Protein AF-A0A948WRV9-F1 (afdb_monomer_lite)

Radius of gyration: 15.18 Å; chains: 1; bounding box: 43×25×25 Å

InterPro domains:
  IPR001383 Large ribosomal sub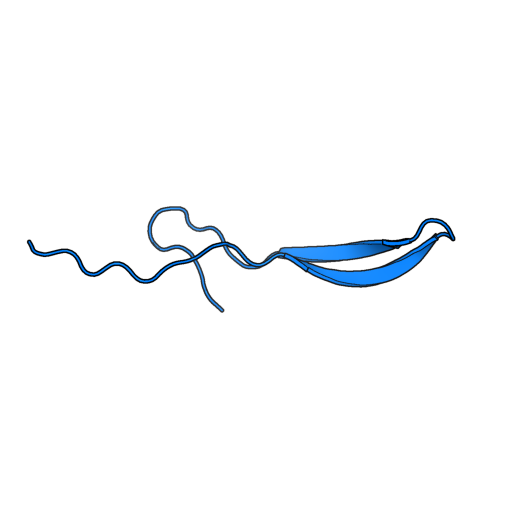unit protein bL28, bacteria [TIGR00009] (1-39)
  IPR026569 Large ribosomal subunit protein bL28 [PF00830] (3-39)
  IPR034704 Large ribosomal subunit protein bL28/bL31-like superfamily [SSF143800] (3-38)
  IPR037147 Large ribosomal subunit protein bL28 superfamily [G3DSA:2.30.170.40] (2-39)
  IPR050096 Bacterial ribosomal protein bL28 [PTHR39080] (1-39)

Secondary structure (DSSP, 8-state):
----TTT----EEEEEE-TT--EEEEEE-------PPP-

Structure (mmCIF, N/CA/C/O backbone):
data_AF-A0A948WRV9-F1
#
_entry.id   AF-A0A948WRV9-F1
#
loop_
_atom_site.group_PDB
_atom_site.id
_atom_site.type_symbol
_atom_site.label_atom_id
_atom_site.label_alt_id
_atom_site.label_comp_id
_atom_site.label_asym_id
_atom_site.label_entity_id
_atom_site.label_seq_id
_atom_site.pdbx_PDB_ins_code
_atom_site.Cartn_x
_atom_site.Cartn_y
_atom_site.Cartn_z
_atom_site.occupancy
_atom_site.B_iso_or_equiv
_atom_site.auth_seq_id
_atom_site.auth_comp_id
_atom_site.auth_asym_id
_atom_site.auth_atom_id
_atom_site.pdbx_PDB_model_num
ATOM 1 N N . MET A 1 1 ? -5.125 -9.830 9.641 1.00 63.66 1 MET A N 1
ATOM 2 C CA . MET A 1 1 ? -4.228 -9.043 8.760 1.00 63.66 1 MET A CA 1
ATOM 3 C C . MET A 1 1 ? -4.848 -7.668 8.557 1.00 63.66 1 MET A C 1
ATOM 5 O O . MET A 1 1 ? -6.046 -7.626 8.319 1.00 63.66 1 MET A O 1
ATOM 9 N N . ALA A 1 2 ? -4.107 -6.565 8.706 1.00 70.56 2 ALA A N 1
ATOM 10 C CA . ALA A 1 2 ? -4.699 -5.226 8.610 1.00 70.56 2 ALA A CA 1
ATOM 11 C C . ALA A 1 2 ? -5.200 -4.957 7.179 1.00 70.56 2 ALA A C 1
ATOM 13 O O . ALA A 1 2 ? -4.395 -4.820 6.257 1.00 70.56 2 ALA A O 1
ATOM 14 N N . LYS A 1 3 ? -6.525 -4.921 7.005 1.00 84.81 3 LYS A N 1
ATOM 15 C CA . LYS A 1 3 ? -7.204 -4.532 5.766 1.00 84.81 3 LYS A CA 1
ATOM 16 C C . LYS A 1 3 ? -7.830 -3.156 5.976 1.00 84.81 3 LYS A C 1
ATOM 18 O O . LYS A 1 3 ? -8.375 -2.872 7.037 1.00 84.81 3 LYS A O 1
ATOM 23 N N . CYS A 1 4 ? -7.712 -2.288 4.982 1.00 88.56 4 CYS A N 1
ATOM 24 C CA . CYS A 1 4 ? -8.346 -0.974 4.983 1.00 88.56 4 CYS A CA 1
ATOM 25 C C . CYS A 1 4 ? -9.865 -1.131 4.815 1.00 88.56 4 CYS A C 1
ATOM 27 O O . CYS A 1 4 ? -10.296 -1.624 3.776 1.00 88.56 4 CYS A O 1
ATOM 29 N N . ASN A 1 5 ? -10.674 -0.686 5.780 1.00 86.56 5 ASN A N 1
ATOM 30 C CA . ASN A 1 5 ? -12.141 -0.763 5.666 1.00 86.56 5 ASN A CA 1
ATOM 31 C C . ASN A 1 5 ? -12.703 0.176 4.584 1.00 86.56 5 ASN A C 1
ATOM 33 O O . ASN A 1 5 ? -13.686 -0.158 3.944 1.0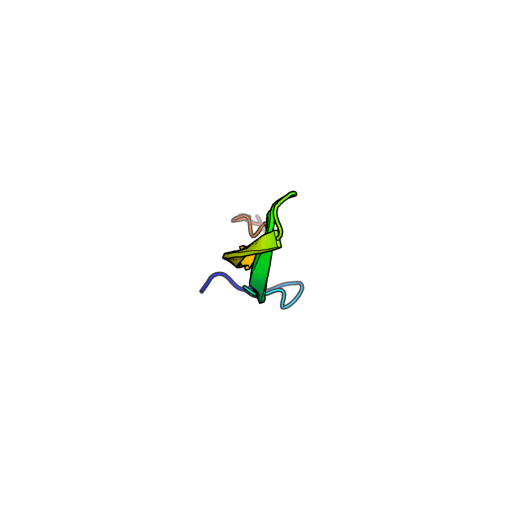0 86.56 5 ASN A O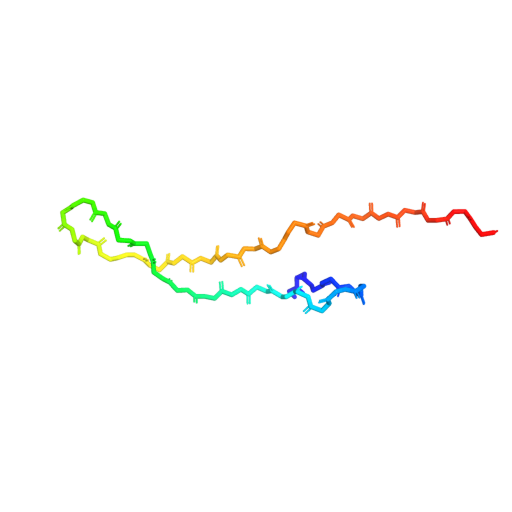 1
ATOM 37 N N . CYS A 1 6 ? -12.055 1.320 4.344 1.00 88.00 6 CYS A N 1
ATOM 38 C CA . CYS A 1 6 ? -12.468 2.285 3.317 1.00 88.00 6 CYS A CA 1
ATOM 39 C C . CYS A 1 6 ? -12.122 1.814 1.892 1.00 88.00 6 CYS A C 1
ATOM 41 O O . CYS A 1 6 ? -12.916 1.930 0.971 1.00 88.00 6 CYS A O 1
ATOM 43 N N . CYS A 1 7 ? -10.923 1.263 1.712 1.00 89.56 7 CYS A N 1
ATOM 44 C CA . CYS A 1 7 ? -10.316 1.048 0.401 1.00 89.56 7 CYS A CA 1
ATOM 45 C C . CYS A 1 7 ? -10.042 -0.422 0.065 1.00 89.56 7 CYS A C 1
ATOM 47 O O . CYS A 1 7 ? -9.452 -0.719 -0.969 1.00 89.56 7 CYS A O 1
ATOM 49 N N . GLY A 1 8 ? -10.366 -1.354 0.965 1.00 87.69 8 GLY A N 1
ATOM 50 C CA . GLY A 1 8 ? -10.169 -2.793 0.780 1.00 87.69 8 GLY A CA 1
ATOM 51 C C . GLY A 1 8 ? -8.710 -3.259 0.693 1.00 87.69 8 GLY A C 1
ATOM 52 O O . GLY A 1 8 ? -8.472 -4.465 0.647 1.00 87.69 8 GLY A O 1
ATOM 53 N N . LYS A 1 9 ? -7.729 -2.345 0.696 1.00 89.75 9 LYS A N 1
ATOM 54 C CA . LYS A 1 9 ? -6.299 -2.661 0.573 1.00 89.75 9 LYS A CA 1
ATOM 55 C C . LYS A 1 9 ? -5.865 -3.619 1.681 1.00 89.75 9 LYS A C 1
ATOM 57 O O . LYS A 1 9 ? -6.004 -3.303 2.864 1.00 89.75 9 LYS A O 1
ATOM 62 N N . GLY A 1 10 ? -5.355 -4.777 1.277 1.00 89.56 10 GLY A N 1
ATOM 63 C CA . GLY A 1 10 ? -4.791 -5.805 2.145 1.00 89.56 10 GLY A CA 1
ATOM 64 C C . GLY A 1 10 ? -3.280 -5.914 1.978 1.00 89.56 10 GLY A C 1
ATOM 65 O O . GLY A 1 10 ? -2.649 -5.098 1.310 1.00 89.56 10 GLY A O 1
ATOM 66 N N . VAL A 1 11 ? -2.706 -6.926 2.615 1.00 91.88 11 VAL A N 1
ATOM 67 C CA . VAL A 1 11 ? -1.290 -7.258 2.469 1.00 91.88 11 VAL A CA 1
ATOM 68 C C . VAL A 1 11 ? -1.073 -8.013 1.161 1.00 91.88 11 VAL A C 1
ATOM 70 O O . VAL A 1 11 ? -1.797 -8.967 0.884 1.00 91.88 11 VAL A O 1
ATOM 73 N N . SER A 1 12 ? -0.053 -7.611 0.406 1.00 90.75 12 SER A N 1
ATOM 74 C CA . SER A 1 12 ? 0.372 -8.293 -0.820 1.00 90.75 12 SER A CA 1
ATOM 75 C C . SER A 1 12 ? 1.735 -8.952 -0.623 1.00 90.75 12 SER A C 1
ATOM 77 O O . SER A 1 12 ? 2.590 -8.430 0.096 1.00 90.75 12 SER A O 1
ATOM 79 N N . PHE A 1 13 ? 1.947 -10.089 -1.281 1.00 92.88 13 PHE A N 1
ATOM 80 C CA . PHE A 1 13 ? 3.190 -10.858 -1.225 1.00 92.88 13 PHE A CA 1
ATOM 81 C C . PHE A 1 13 ? 3.954 -10.760 -2.539 1.00 92.88 13 PHE A C 1
ATOM 83 O O . PHE A 1 13 ? 3.347 -10.682 -3.606 1.00 92.88 13 PHE A O 1
ATOM 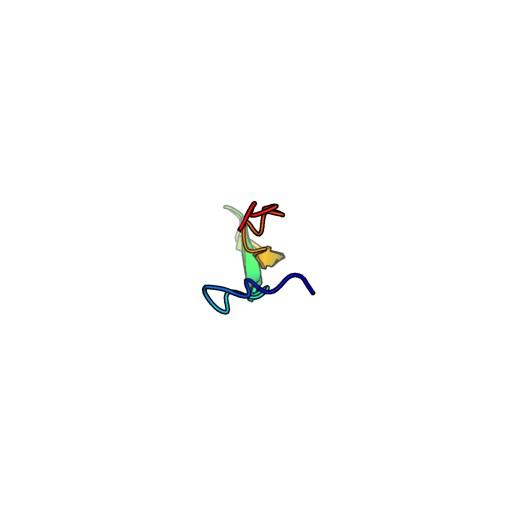90 N N . GLY A 1 14 ? 5.280 -10.806 -2.464 1.00 93.50 14 GLY A N 1
ATOM 91 C CA . GLY A 1 14 ? 6.140 -10.993 -3.628 1.00 93.50 14 GLY A CA 1
ATOM 92 C C . GLY A 1 14 ? 7.606 -11.015 -3.239 1.00 93.50 14 GLY A C 1
ATOM 93 O O . GLY A 1 14 ? 7.952 -11.472 -2.151 1.00 93.50 14 GLY A O 1
ATOM 94 N N . ILE A 1 15 ? 8.474 -10.564 -4.142 1.00 95.44 15 ILE A N 1
ATOM 95 C CA . ILE A 1 15 ? 9.920 -10.745 -4.016 1.00 95.44 15 ILE A CA 1
ATOM 96 C C . ILE A 1 15 ? 10.667 -9.418 -4.086 1.00 95.44 15 ILE A C 1
ATOM 98 O O . ILE A 1 15 ? 10.308 -8.513 -4.838 1.00 95.44 15 ILE A O 1
ATOM 102 N N . GLN A 1 16 ? 11.736 -9.320 -3.308 1.00 94.00 16 GLN A N 1
ATOM 103 C CA . GLN A 1 16 ? 12.750 -8.291 -3.454 1.00 94.00 16 GLN A CA 1
ATOM 104 C C . GLN A 1 16 ? 13.917 -8.877 -4.245 1.00 94.00 16 GLN A C 1
ATOM 106 O O . GLN A 1 16 ? 14.430 -9.942 -3.903 1.00 94.00 16 GLN A O 1
ATOM 111 N N . VAL A 1 17 ? 14.322 -8.180 -5.303 1.00 95.12 17 VAL A N 1
ATOM 112 C CA . VAL A 1 17 ? 15.451 -8.561 -6.157 1.00 95.12 17 VAL A CA 1
ATOM 113 C C . VAL A 1 17 ? 16.591 -7.584 -5.887 1.00 95.12 17 VAL A C 1
ATOM 115 O O . VAL A 1 17 ? 16.403 -6.373 -6.004 1.00 95.12 17 VAL A O 1
ATOM 118 N N . SER A 1 18 ? 17.749 -8.090 -5.462 1.00 93.88 18 SER A N 1
ATOM 119 C CA . SER A 1 18 ? 18.955 -7.271 -5.296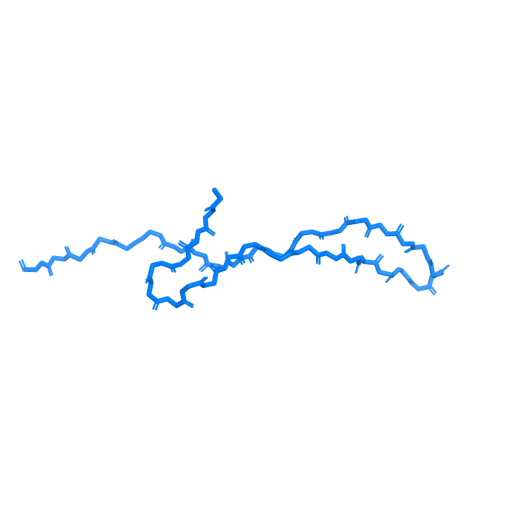 1.00 93.88 18 SER A CA 1
ATOM 120 C C . SER A 1 18 ? 19.635 -6.993 -6.639 1.00 93.88 18 SER A C 1
ATOM 122 O O . SER A 1 18 ? 19.357 -7.651 -7.640 1.00 93.88 18 SER A O 1
ATOM 124 N N . HIS A 1 19 ? 20.604 -6.077 -6.636 1.00 95.75 19 HIS A N 1
ATOM 125 C CA . HIS A 1 19 ? 21.460 -5.801 -7.794 1.00 95.75 19 HIS A CA 1
ATOM 126 C C . HIS A 1 19 ? 22.146 -7.066 -8.358 1.00 95.75 19 HIS A C 1
ATOM 128 O O . HIS A 1 19 ? 22.273 -7.220 -9.565 1.00 95.75 19 HIS A O 1
ATOM 134 N N . SER A 1 20 ? 22.509 -8.017 -7.490 1.00 96.75 20 SER A N 1
ATOM 135 C CA . SER A 1 20 ? 23.094 -9.316 -7.850 1.00 96.75 20 SER A CA 1
ATOM 136 C C . SER A 1 20 ? 22.066 -10.418 -8.159 1.00 96.75 20 SER A C 1
ATOM 138 O O . SER A 1 20 ? 22.405 -11.597 -8.128 1.00 96.75 20 SER A O 1
ATOM 140 N N . HIS A 1 21 ? 20.800 -10.069 -8.411 1.00 93.12 21 HIS A N 1
ATOM 141 C CA . HIS A 1 21 ? 19.695 -11.010 -8.644 1.00 93.12 21 HIS A CA 1
ATOM 142 C C . HIS A 1 21 ? 19.387 -11.978 -7.487 1.00 93.12 21 HIS A C 1
ATOM 144 O O . HIS A 1 21 ? 18.701 -12.988 -7.676 1.00 93.12 21 HIS A O 1
ATOM 150 N N . ARG A 1 22 ? 19.797 -11.657 -6.255 1.00 94.38 22 ARG A N 1
ATOM 151 C CA . ARG A 1 22 ? 19.373 -12.424 -5.079 1.00 94.38 22 ARG A CA 1
ATOM 152 C C . ARG A 1 22 ? 17.901 -12.133 -4.800 1.00 94.38 22 ARG A C 1
ATOM 154 O O . ARG A 1 22 ? 17.519 -10.976 -4.626 1.00 94.38 22 ARG A O 1
ATOM 161 N N . ARG A 1 23 ? 17.087 -13.188 -4.750 1.00 95.75 23 ARG A N 1
ATOM 162 C CA . ARG A 1 23 ? 15.646 -13.105 -4.479 1.00 95.75 23 ARG A CA 1
ATOM 163 C C . ARG A 1 23 ? 15.376 -13.402 -3.008 1.00 95.75 23 ARG A C 1
ATOM 165 O O . ARG A 1 23 ? 15.825 -14.425 -2.497 1.00 95.75 23 ARG A O 1
ATOM 172 N N . SER A 1 24 ? 14.636 -12.527 -2.337 1.00 95.31 24 SER A N 1
ATOM 173 C CA . SER A 1 24 ? 14.099 -12.774 -0.996 1.00 95.31 24 SER A CA 1
ATOM 174 C C . SER A 1 24 ? 12.605 -12.469 -0.952 1.00 95.31 24 SER A C 1
ATOM 176 O O . SER A 1 24 ? 12.126 -11.569 -1.643 1.00 95.31 24 SER A O 1
ATOM 178 N N . ASN A 1 25 ? 11.853 -13.225 -0.150 1.00 95.38 25 ASN A N 1
ATOM 179 C CA . ASN A 1 25 ? 10.425 -12.971 0.021 1.00 95.38 25 ASN A CA 1
ATOM 180 C C . ASN A 1 25 ? 10.214 -11.647 0.760 1.00 95.38 25 ASN A C 1
ATOM 182 O O . ASN A 1 25 ? 10.874 -11.362 1.762 1.00 95.38 25 ASN A O 1
ATOM 186 N N . ARG A 1 26 ? 9.264 -10.850 0.276 1.00 94.12 26 ARG A N 1
ATOM 187 C CA . ARG A 1 26 ? 8.861 -9.581 0.875 1.00 94.12 26 ARG A CA 1
ATOM 188 C C . ARG A 1 26 ? 7.344 -9.484 0.943 1.00 94.12 26 ARG A C 1
ATOM 190 O O . ARG A 1 26 ? 6.609 -9.974 0.090 1.00 94.12 26 ARG A O 1
ATOM 197 N N . THR A 1 27 ? 6.898 -8.764 1.959 1.00 92.94 27 THR A N 1
ATOM 198 C CA . THR A 1 27 ? 5.497 -8.441 2.189 1.00 92.94 27 THR A CA 1
ATOM 199 C C . THR A 1 27 ? 5.286 -6.934 2.039 1.00 92.94 27 THR A C 1
ATOM 201 O O . THR A 1 27 ? 5.958 -6.148 2.713 1.00 92.94 27 THR A O 1
ATOM 204 N N . TRP A 1 28 ? 4.341 -6.513 1.195 1.00 91.44 28 TRP A N 1
ATOM 205 C CA . TRP A 1 28 ? 3.906 -5.118 1.081 1.00 91.44 28 TRP A CA 1
ATOM 206 C C . TRP A 1 28 ? 2.683 -4.889 1.961 1.00 91.44 28 TRP A C 1
ATOM 208 O O . TRP A 1 28 ? 1.597 -5.412 1.709 1.00 91.44 28 TRP A O 1
ATOM 218 N N . LYS A 1 29 ? 2.879 -4.113 3.029 1.00 91.06 29 LYS A N 1
ATOM 219 C CA . LYS A 1 29 ? 1.817 -3.753 3.968 1.00 91.06 29 LYS A CA 1
ATOM 220 C C . LYS A 1 29 ? 1.148 -2.446 3.523 1.00 91.06 29 LYS A C 1
ATOM 222 O O . LYS A 1 29 ? 1.862 -1.497 3.198 1.00 91.06 29 LYS A O 1
ATOM 227 N N . PRO A 1 30 ? -0.192 -2.356 3.542 1.00 90.38 30 PRO A N 1
ATOM 228 C CA . PRO A 1 30 ? -0.879 -1.088 3.344 1.00 90.38 30 PRO A CA 1
ATOM 229 C C . PRO A 1 30 ? -0.637 -0.161 4.546 1.00 90.38 30 PRO A C 1
ATOM 231 O O . PRO A 1 30 ? -0.522 -0.621 5.682 1.00 90.38 30 PRO A O 1
ATOM 234 N N . ASN A 1 31 ? -0.599 1.154 4.313 1.00 90.62 31 ASN A N 1
ATOM 235 C CA . ASN A 1 31 ? -0.461 2.167 5.367 1.00 90.62 31 ASN A CA 1
ATOM 236 C C . ASN A 1 31 ? -1.808 2.404 6.081 1.00 90.62 31 ASN A C 1
ATOM 238 O O . ASN A 1 31 ? -2.438 3.449 5.924 1.00 90.62 31 ASN A O 1
ATOM 242 N N . VAL A 1 32 ? -2.296 1.391 6.801 1.00 89.69 32 VAL A N 1
ATOM 243 C CA . VAL A 1 32 ? -3.553 1.465 7.561 1.00 89.69 32 VAL A CA 1
ATOM 244 C C . VAL A 1 32 ? -3.290 2.175 8.886 1.00 89.69 32 VAL A C 1
ATOM 246 O O . VAL A 1 32 ? -2.502 1.702 9.702 1.00 89.69 32 VAL A O 1
ATOM 249 N N . LYS A 1 33 ? -3.978 3.296 9.112 1.00 89.25 33 LYS A N 1
ATOM 250 C CA . LYS A 1 33 ? -3.934 4.058 10.366 1.00 89.25 33 LYS A CA 1
ATOM 251 C C . LYS A 1 33 ? -5.274 3.960 11.092 1.00 89.25 33 LYS A C 1
ATOM 253 O O . LYS A 1 33 ? -6.321 3.860 10.456 1.00 89.25 33 LYS A O 1
ATOM 258 N N . ARG A 1 34 ? -5.244 3.990 12.427 1.00 88.69 34 ARG A N 1
ATOM 259 C CA . ARG A 1 34 ? -6.458 4.059 13.254 1.00 88.69 34 ARG A CA 1
ATOM 260 C C . ARG A 1 34 ? -6.944 5.505 13.287 1.00 88.69 34 ARG A C 1
ATOM 262 O O . ARG A 1 34 ? -6.173 6.388 13.645 1.00 88.69 34 ARG A O 1
ATOM 269 N N . VAL A 1 35 ? -8.207 5.728 12.943 1.00 89.56 35 VAL A N 1
ATOM 270 C CA . VAL A 1 35 ? -8.864 7.039 13.010 1.00 89.56 35 VAL A CA 1
ATOM 271 C C . VAL A 1 35 ? -10.031 6.929 13.988 1.00 89.56 35 VAL A C 1
ATOM 273 O O . VAL A 1 35 ? -10.778 5.953 13.935 1.00 89.56 35 VAL A O 1
ATOM 276 N N . LYS A 1 36 ? -10.160 7.894 14.903 1.00 89.88 36 LYS A N 1
ATOM 277 C CA . LYS A 1 36 ? -11.346 8.067 15.753 1.00 89.88 36 LYS A CA 1
ATOM 278 C C . LYS A 1 36 ? -12.170 9.196 15.144 1.00 89.88 36 LYS A C 1
ATOM 280 O O . LYS A 1 36 ? -11.670 10.313 15.064 1.00 89.88 36 LYS A O 1
ATOM 285 N N . ALA A 1 37 ? -13.378 8.893 14.686 1.00 86.12 37 ALA A N 1
ATOM 286 C CA . ALA A 1 37 ? -14.321 9.907 14.235 1.00 86.12 37 ALA A CA 1
ATOM 287 C C . ALA A 1 37 ? -15.202 10.317 15.421 1.00 86.12 37 ALA A C 1
ATOM 289 O O . ALA A 1 37 ? -15.704 9.448 16.133 1.00 86.12 37 ALA A O 1
ATOM 290 N N . ILE A 1 38 ? -15.346 11.623 15.636 1.00 83.94 38 ILE A N 1
ATOM 291 C CA . ILE A 1 38 ? -16.443 12.178 16.431 1.00 8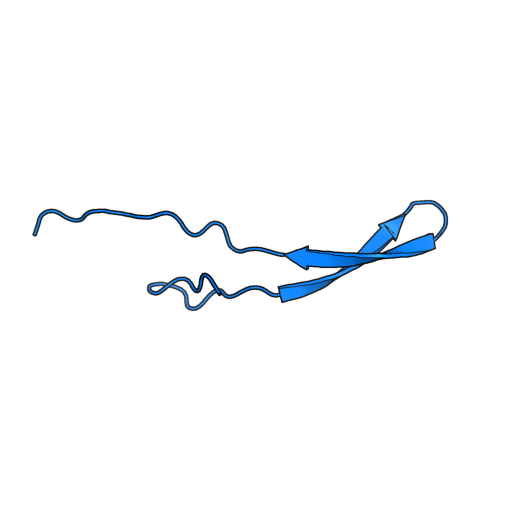3.94 38 ILE A CA 1
ATOM 292 C C . ILE A 1 38 ? -17.585 12.345 15.431 1.00 83.94 38 ILE A C 1
ATOM 294 O O . ILE A 1 38 ? -17.380 12.972 14.391 1.00 83.94 38 ILE A O 1
ATOM 298 N N . VAL A 1 39 ? -18.715 11.700 15.706 1.00 71.75 39 VAL A N 1
ATOM 299 C CA . VAL A 1 39 ? -19.938 11.784 14.899 1.00 71.75 39 VAL A CA 1
ATOM 300 C C . VAL A 1 39 ? -20.951 12.599 15.675 1.00 71.75 39 VAL A C 1
ATOM 302 O O . VAL A 1 39 ? -21.056 12.340 16.896 1.00 71.75 39 VAL A O 1
#

pLDDT: mean 89.54, std 6.87, range [63.66, 96.75]

Organism: NCBI:txid2838597

Foldseek 3Di:
DDAAPVPRDAKDKDWDQDPVRDTDIDIDGDPDDDDDDDD

Sequence (39 aa):
MAKCNCCGKGVSFGIQVSHSHRRSNRTWKPNVKRVKAIV